Protein AF-R0M8S0-F1 (afdb_monomer_lite)

Secondary structure (DSSP, 8-state):
-HHHHHHH-TT-----HHHHHHH-GGGTTTS-SSS--SSHHHHHHHHHHHHHHHHHHHHHHTTSPPP--

Organism: NCBI:txid1239793

Radius of gyration: 14.69 Å; chains: 1; bounding box: 34×16×42 Å

Foldseek 3Di:
DLVVCQVVPQQHFDLPVVVLLVVCVPQPVPHPSPQGHPDDVRNVVSVVSSVVSVVVSVVVNVPTDHDDD

Structure (mmCIF, N/CA/C/O backbone):
data_AF-R0M8S0-F1
#
_entry.id   AF-R0M8S0-F1
#
loop_
_atom_site.group_PDB
_atom_site.id
_atom_site.type_symbol
_atom_site.label_atom_id
_atom_site.label_alt_id
_atom_site.label_comp_id
_atom_site.label_asym_id
_atom_site.label_entity_id
_atom_site.label_seq_id
_atom_site.pdbx_PDB_ins_code
_atom_site.Cartn_x
_atom_site.Cartn_y
_atom_site.Cartn_z
_atom_site.occupancy
_atom_site.B_iso_or_equiv
_atom_site.auth_seq_id
_atom_site.auth_comp_id
_atom_site.auth_asym_id
_atom_site.auth_atom_id
_atom_site.pdbx_PDB_model_num
ATOM 1 N N . TYR A 1 1 ? -14.504 -6.512 -1.990 1.00 92.75 1 TYR A N 1
ATOM 2 C CA . TYR A 1 1 ? -14.247 -7.382 -0.821 1.00 92.75 1 TYR A CA 1
ATOM 3 C C . TYR A 1 1 ? -13.294 -6.787 0.223 1.00 92.75 1 TYR A C 1
ATOM 5 O O . TYR A 1 1 ? -13.795 -6.308 1.225 1.00 92.75 1 TYR A O 1
ATOM 13 N N . MET A 1 2 ? -11.957 -6.769 0.050 1.00 98.00 2 MET A N 1
ATOM 1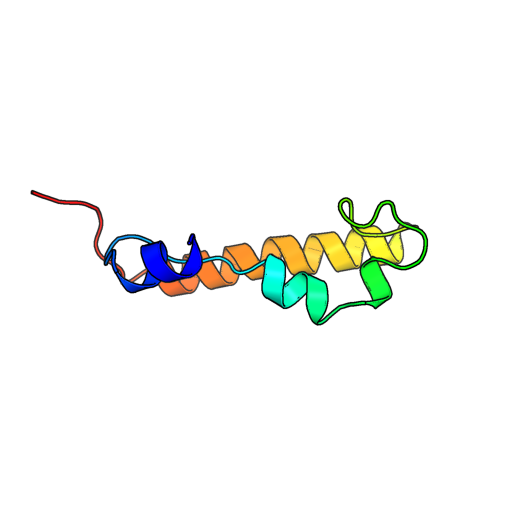4 C CA . MET A 1 2 ? -11.043 -6.309 1.130 1.00 98.00 2 MET A CA 1
ATOM 15 C C . MET A 1 2 ? -11.277 -4.850 1.561 1.00 98.00 2 MET A C 1
ATOM 17 O O . MET A 1 2 ? -11.299 -4.572 2.756 1.00 98.00 2 MET A O 1
ATOM 21 N N . ARG A 1 3 ? -11.522 -3.941 0.604 1.00 98.44 3 ARG A N 1
ATOM 22 C CA . ARG A 1 3 ? -11.898 -2.540 0.881 1.00 98.44 3 ARG A CA 1
ATOM 23 C C . ARG A 1 3 ? -13.159 -2.446 1.747 1.00 98.44 3 ARG A C 1
ATOM 25 O O . ARG A 1 3 ? -13.129 -1.824 2.797 1.00 98.44 3 ARG A O 1
ATOM 32 N N . GLU A 1 4 ? -14.216 -3.166 1.371 1.00 98.44 4 GLU A N 1
ATOM 33 C CA . GLU A 1 4 ? -15.472 -3.201 2.137 1.00 98.44 4 GLU A CA 1
ATOM 34 C C . GLU A 1 4 ? -15.287 -3.749 3.560 1.00 98.44 4 GLU A C 1
ATOM 36 O O . GLU A 1 4 ? -15.959 -3.295 4.480 1.00 98.44 4 GLU A O 1
ATOM 41 N N . LEU A 1 5 ? -14.403 -4.735 3.763 1.00 98.50 5 LEU A N 1
ATOM 42 C CA . LEU A 1 5 ? -14.102 -5.242 5.105 1.00 98.50 5 LEU A CA 1
ATOM 43 C C . LEU A 1 5 ? -13.407 -4.187 5.965 1.00 98.50 5 LEU A C 1
ATOM 45 O O . LEU A 1 5 ? -13.762 -4.050 7.134 1.00 98.50 5 LEU A O 1
ATOM 49 N N . ALA A 1 6 ? -12.449 -3.452 5.399 1.00 98.44 6 ALA A N 1
ATOM 50 C CA . ALA A 1 6 ? -11.769 -2.367 6.099 1.00 98.44 6 ALA A CA 1
ATOM 51 C C . ALA A 1 6 ? -12.730 -1.219 6.442 1.00 98.44 6 ALA A C 1
ATOM 53 O O . ALA A 1 6 ? -12.701 -0.711 7.556 1.00 98.44 6 ALA A O 1
ATOM 54 N N . GLU A 1 7 ? -13.644 -0.870 5.534 1.00 98.12 7 GLU A N 1
ATOM 55 C CA . GLU A 1 7 ? -14.681 0.139 5.790 1.00 98.12 7 GLU A CA 1
ATOM 56 C C . GLU A 1 7 ? -15.653 -0.284 6.902 1.00 98.12 7 GLU A C 1
ATOM 58 O O . GLU A 1 7 ? -16.051 0.535 7.729 1.00 98.12 7 GLU A O 1
ATOM 63 N N . LYS A 1 8 ? -16.044 -1.564 6.939 1.00 98.38 8 LYS A N 1
ATOM 64 C CA . LYS A 1 8 ? -17.047 -2.083 7.885 1.00 98.38 8 LYS A CA 1
ATOM 65 C C . LYS A 1 8 ? -16.473 -2.490 9.246 1.00 98.38 8 LYS A C 1
ATOM 67 O O . LYS A 1 8 ? -17.249 -2.700 10.177 1.00 98.38 8 LYS A O 1
ATOM 72 N N . THR A 1 9 ? -15.154 -2.642 9.379 1.00 98.56 9 THR A N 1
ATOM 73 C CA . THR A 1 9 ? -14.522 -3.224 10.576 1.00 98.56 9 THR A CA 1
ATOM 74 C C . THR A 1 9 ? -13.606 -2.207 11.267 1.00 98.56 9 THR A C 1
ATOM 76 O O . THR A 1 9 ? -12.504 -1.973 10.780 1.00 98.56 9 THR A O 1
ATOM 79 N N . PRO A 1 10 ? -13.987 -1.645 12.434 1.00 98.12 10 PRO A N 1
ATOM 80 C CA . PRO A 1 10 ? -13.278 -0.514 13.054 1.00 98.12 10 PRO A CA 1
ATOM 81 C C . PRO A 1 10 ? -11.800 -0.753 13.391 1.00 98.12 10 PRO A C 1
ATOM 83 O O . PRO A 1 10 ? -11.037 0.202 13.494 1.00 98.12 10 PRO A O 1
ATOM 86 N N . TYR A 1 11 ? -11.411 -2.016 13.577 1.00 98.31 11 TYR A N 1
ATOM 87 C CA . TYR A 1 11 ? -10.051 -2.449 13.905 1.00 98.31 11 TYR A CA 1
ATOM 88 C C . TYR A 1 11 ? -9.252 -2.943 12.684 1.00 98.31 11 TYR A C 1
ATOM 90 O O . TYR A 1 11 ? -8.248 -3.637 12.842 1.00 98.31 11 TYR A O 1
ATOM 98 N N . ILE A 1 12 ? -9.711 -2.646 11.463 1.00 98.62 12 ILE A N 1
ATOM 99 C CA . ILE A 1 12 ? -9.012 -2.958 10.210 1.00 98.62 12 ILE A CA 1
ATOM 100 C C . ILE A 1 12 ? -8.713 -1.654 9.466 1.00 98.62 12 ILE A C 1
ATOM 102 O O . ILE A 1 12 ? -9.604 -0.843 9.235 1.00 98.62 12 ILE A O 1
ATOM 106 N N . THR A 1 13 ? -7.466 -1.499 9.020 1.00 98.81 13 THR A N 1
ATOM 107 C CA . THR A 1 13 ? -7.034 -0.414 8.129 1.00 98.81 13 THR A CA 1
ATOM 108 C C . THR A 1 13 ? -6.508 -1.015 6.830 1.00 98.81 13 THR A C 1
ATOM 110 O O . THR A 1 13 ? -5.751 -1.986 6.860 1.00 98.81 13 THR A O 1
ATOM 113 N N . ILE A 1 14 ? -6.911 -0.462 5.684 1.00 98.69 14 ILE A N 1
ATOM 114 C CA . ILE A 1 14 ? -6.452 -0.923 4.370 1.00 98.69 14 ILE A CA 1
ATOM 115 C C . ILE A 1 14 ? -5.144 -0.224 3.977 1.00 98.69 14 ILE A C 1
ATOM 117 O O . ILE A 1 14 ? -5.011 0.987 4.126 1.00 98.69 14 ILE A O 1
ATOM 121 N N . ALA A 1 15 ? -4.204 -0.991 3.430 1.00 98.75 15 ALA A N 1
ATOM 122 C CA . ALA A 1 15 ? -3.090 -0.485 2.635 1.00 98.75 15 ALA A CA 1
ATOM 123 C C . ALA A 1 15 ? -3.391 -0.830 1.170 1.00 98.75 15 ALA A C 1
ATOM 125 O O . ALA A 1 15 ? -3.237 -1.983 0.761 1.00 98.75 15 ALA A O 1
ATOM 126 N N . ASP A 1 16 ? -3.920 0.118 0.395 1.00 98.75 16 ASP A N 1
ATOM 127 C CA . ASP A 1 16 ? -4.471 -0.182 -0.931 1.00 98.75 16 ASP 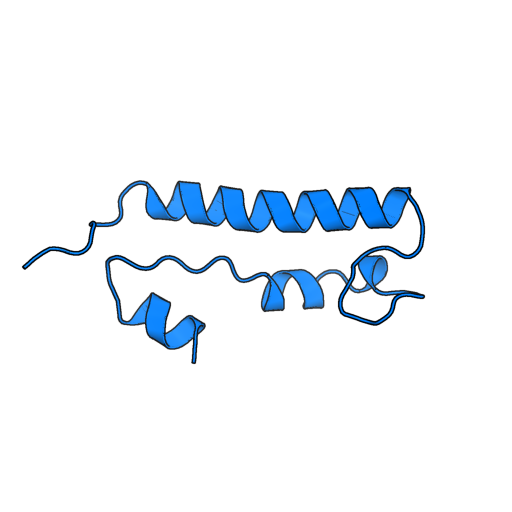A CA 1
ATOM 128 C C . ASP A 1 16 ? -3.402 -0.228 -2.033 1.00 98.75 16 ASP A C 1
ATOM 130 O O . ASP A 1 16 ? -3.391 0.574 -2.966 1.00 98.75 16 ASP A O 1
ATOM 134 N N . TRP A 1 17 ? -2.517 -1.227 -1.952 1.00 98.81 17 TRP A N 1
ATOM 135 C CA . TRP A 1 17 ? -1.505 -1.470 -2.982 1.00 98.81 17 TRP A CA 1
ATOM 136 C C . TRP A 1 17 ? -2.116 -1.649 -4.376 1.00 98.81 17 TRP A C 1
ATOM 138 O O . TRP A 1 17 ? -1.515 -1.254 -5.366 1.00 98.81 17 TRP A O 1
ATOM 148 N N . ASN A 1 18 ? -3.330 -2.201 -4.484 1.00 98.62 18 ASN A N 1
ATOM 149 C CA . ASN A 1 18 ? -3.981 -2.371 -5.783 1.00 98.62 18 ASN A CA 1
ATOM 150 C C . ASN A 1 18 ? -4.283 -1.033 -6.469 1.00 98.62 18 ASN A C 1
ATOM 152 O O . ASN A 1 18 ? -4.229 -0.967 -7.696 1.00 98.62 18 ASN A O 1
ATOM 156 N N . GLN A 1 19 ? -4.629 0.000 -5.698 1.00 98.69 19 GLN A N 1
ATOM 157 C CA . GLN A 1 19 ? -4.809 1.346 -6.229 1.00 98.69 19 GLN A CA 1
ATOM 158 C C . GLN A 1 19 ? -3.459 1.947 -6.633 1.00 98.69 19 GLN A C 1
ATOM 160 O O . GLN A 1 19 ? -3.295 2.299 -7.797 1.00 98.69 19 GLN A O 1
ATOM 165 N N . VAL A 1 20 ? -2.488 1.974 -5.714 1.00 98.81 20 VAL A N 1
ATOM 166 C CA . VAL A 1 20 ? -1.154 2.557 -5.959 1.00 98.81 20 VAL A CA 1
ATOM 167 C C . VAL A 1 20 ? -0.484 1.903 -7.169 1.00 98.81 20 VAL A C 1
ATOM 169 O O . VAL A 1 20 ? -0.010 2.587 -8.066 1.00 98.81 20 VAL A O 1
ATOM 172 N N . ALA A 1 21 ? -0.536 0.575 -7.279 1.00 98.81 21 ALA A N 1
ATOM 173 C CA . ALA A 1 21 ? -0.026 -0.154 -8.435 1.00 98.81 21 ALA A CA 1
ATOM 174 C C . ALA A 1 21 ? -0.589 0.374 -9.769 1.00 98.81 21 ALA A C 1
ATOM 176 O O . ALA A 1 21 ? 0.160 0.549 -10.723 1.00 98.81 21 ALA A O 1
ATOM 177 N N . LYS A 1 22 ? -1.892 0.665 -9.850 1.00 98.75 22 LYS A N 1
ATOM 178 C CA . LYS A 1 22 ? -2.528 1.170 -11.082 1.00 98.75 22 LYS A CA 1
ATOM 179 C C . LYS A 1 22 ? -2.146 2.612 -11.412 1.00 98.75 22 LYS A C 1
ATOM 181 O O . LYS A 1 22 ? -2.175 2.981 -12.581 1.00 98.75 22 LYS A O 1
ATOM 186 N N . GLU A 1 23 ? -1.821 3.410 -10.400 1.00 98.81 23 GLU A N 1
ATOM 187 C CA . GLU A 1 23 ? -1.407 4.810 -10.549 1.00 98.81 23 GLU A CA 1
ATOM 188 C C . GLU A 1 23 ? 0.049 4.942 -11.035 1.00 98.81 23 GLU A C 1
ATOM 190 O O . GLU A 1 23 ? 0.424 6.000 -11.534 1.00 98.81 23 GLU A O 1
ATOM 195 N N . HIS A 1 24 ? 0.830 3.856 -10.969 1.00 98.69 24 HIS A N 1
ATOM 196 C CA . HIS A 1 24 ? 2.252 3.809 -11.317 1.00 98.69 24 HIS A CA 1
ATOM 197 C C . HIS A 1 24 ? 2.557 2.818 -12.467 1.00 98.69 24 HIS A C 1
ATOM 199 O O . HIS A 1 24 ? 3.219 1.804 -12.248 1.00 98.69 24 HIS A O 1
ATOM 205 N N . PRO A 1 25 ? 2.091 3.046 -13.715 1.00 98.50 25 PRO A N 1
ATOM 206 C CA . PRO A 1 25 ? 2.359 2.153 -14.855 1.00 98.50 25 PRO A CA 1
ATOM 207 C C . PRO A 1 25 ? 3.860 1.928 -15.142 1.00 98.50 25 PRO A C 1
ATOM 209 O O . PRO A 1 25 ? 4.252 0.897 -15.696 1.00 98.50 25 PRO A O 1
ATOM 212 N N . GLU A 1 26 ? 4.719 2.872 -14.762 1.00 98.50 26 GLU A N 1
ATOM 213 C CA . GLU A 1 26 ? 6.160 2.848 -15.004 1.00 98.50 26 GLU A CA 1
ATOM 214 C C . GLU A 1 26 ? 6.890 1.703 -14.294 1.00 98.50 26 GLU A C 1
ATOM 216 O O . GLU A 1 26 ? 7.880 1.204 -14.833 1.00 98.50 26 GLU A O 1
ATOM 221 N N . ILE A 1 27 ? 6.398 1.236 -13.139 1.00 98.75 27 ILE A N 1
ATOM 222 C CA . ILE A 1 27 ? 7.016 0.113 -12.415 1.00 98.75 27 ILE A CA 1
ATOM 223 C C . ILE A 1 27 ? 6.613 -1.252 -12.998 1.00 98.75 27 ILE A C 1
ATOM 225 O O . ILE A 1 27 ? 7.147 -2.269 -12.569 1.00 98.75 27 ILE A O 1
ATOM 229 N N . TRP A 1 28 ? 5.711 -1.29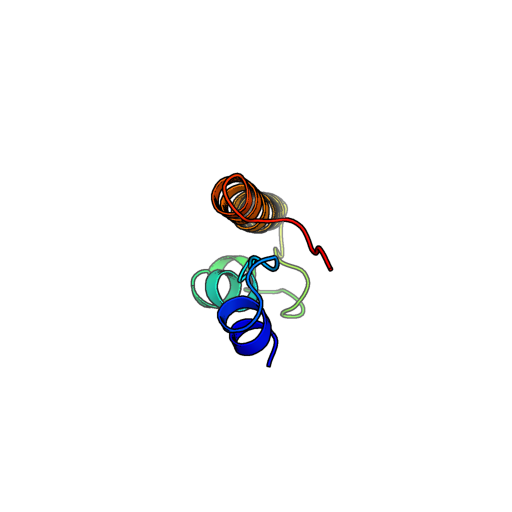4 -13.986 1.00 98.75 28 TRP A N 1
ATOM 230 C CA . TRP A 1 28 ? 5.194 -2.537 -14.585 1.00 98.75 28 TRP A CA 1
ATOM 231 C C . TRP A 1 28 ? 5.689 -2.802 -16.006 1.00 98.75 28 TRP A C 1
ATOM 233 O O . TRP A 1 28 ? 5.495 -3.889 -16.555 1.00 98.75 28 TRP A O 1
ATOM 243 N N . THR A 1 29 ? 6.330 -1.816 -16.635 1.00 97.88 29 THR A N 1
ATOM 244 C CA . T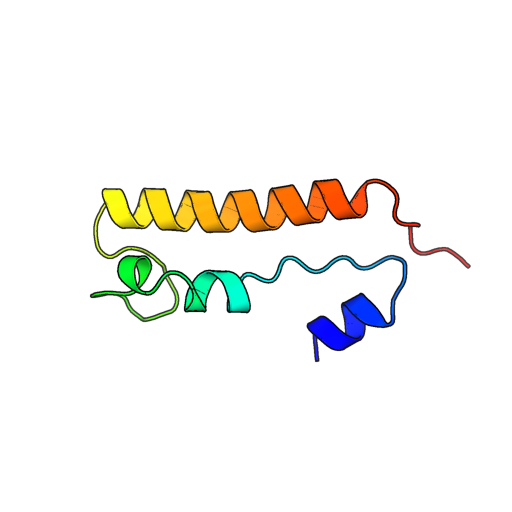HR A 1 29 ? 6.850 -1.983 -17.995 1.00 97.88 29 THR A CA 1
ATOM 245 C C . THR A 1 29 ? 7.933 -3.058 -18.008 1.00 97.88 29 THR A C 1
ATOM 247 O O . THR A 1 29 ? 8.933 -2.933 -17.312 1.00 97.88 29 THR A O 1
ATOM 250 N N . GLY A 1 30 ? 7.741 -4.109 -18.811 1.00 97.94 30 GLY A N 1
ATOM 251 C CA . GLY A 1 30 ? 8.702 -5.211 -18.931 1.00 97.94 30 GLY A CA 1
ATOM 252 C C . GLY A 1 30 ? 8.701 -6.204 -17.764 1.00 97.94 30 GLY A C 1
ATOM 253 O O . GLY A 1 30 ? 9.628 -7.004 -17.673 1.00 97.94 30 GLY A O 1
ATOM 254 N N . THR A 1 31 ? 7.694 -6.166 -16.883 1.00 98.69 31 THR A N 1
ATOM 255 C CA . THR A 1 31 ? 7.550 -7.109 -15.760 1.00 98.69 31 THR A CA 1
ATOM 256 C C . THR A 1 31 ? 6.481 -8.174 -16.023 1.00 98.69 31 THR A C 1
ATOM 258 O O . THR A 1 31 ? 5.770 -8.135 -17.031 1.00 98.69 31 THR A O 1
ATOM 261 N N . ASP A 1 32 ? 6.322 -9.109 -15.084 1.00 98.56 32 ASP A N 1
ATOM 262 C CA . ASP A 1 32 ? 5.253 -10.118 -15.077 1.00 98.56 32 ASP A CA 1
ATOM 263 C C . ASP A 1 32 ? 3.886 -9.582 -14.601 1.00 98.56 32 ASP A C 1
ATOM 265 O O . ASP A 1 32 ? 2.945 -10.354 -14.422 1.00 98.56 32 ASP A O 1
ATOM 269 N N . GLN A 1 33 ? 3.771 -8.260 -14.416 1.00 98.44 33 GLN A N 1
ATOM 270 C CA . GLN A 1 33 ? 2.579 -7.554 -13.933 1.00 98.44 33 GLN A CA 1
ATOM 271 C C . GLN A 1 33 ? 2.201 -7.846 -12.466 1.00 98.44 33 GLN A C 1
ATOM 273 O O . GLN A 1 33 ? 1.096 -7.506 -12.041 1.00 98.44 33 GLN A O 1
ATOM 278 N N . VAL A 1 34 ? 3.107 -8.442 -11.677 1.00 98.69 34 VAL A N 1
ATOM 279 C CA . VAL A 1 34 ? 2.920 -8.702 -10.236 1.00 98.69 34 VAL A CA 1
ATOM 280 C C . VAL A 1 34 ? 4.144 -8.280 -9.421 1.00 98.69 34 VAL A C 1
ATOM 282 O O . VAL A 1 34 ? 4.008 -7.539 -8.446 1.00 98.69 34 VAL A O 1
ATOM 285 N N . HIS A 1 35 ? 5.338 -8.700 -9.830 1.00 98.75 35 HIS A N 1
ATOM 286 C CA . HIS A 1 35 ? 6.604 -8.255 -9.263 1.00 98.75 35 HIS A CA 1
ATOM 287 C C . HIS A 1 35 ? 7.014 -6.951 -9.956 1.00 98.75 35 HIS A C 1
ATOM 289 O O . HIS A 1 35 ? 7.277 -6.914 -11.158 1.00 98.75 35 HIS A O 1
ATOM 295 N N . PHE A 1 36 ? 7.005 -5.852 -9.205 1.00 98.81 36 PHE A N 1
ATOM 296 C CA . PHE A 1 36 ? 7.332 -4.528 -9.727 1.00 98.81 36 PHE A CA 1
ATOM 297 C C . PHE A 1 36 ? 8.821 -4.400 -10.085 1.00 98.81 36 PHE A C 1
ATOM 299 O O . PHE A 1 36 ? 9.697 -4.927 -9.401 1.00 98.81 36 PHE A O 1
ATOM 306 N N . GLY A 1 37 ? 9.089 -3.620 -11.128 1.00 98.69 37 GLY A N 1
ATOM 307 C CA . GLY A 1 37 ? 10.408 -3.246 -11.615 1.00 98.69 37 GLY A CA 1
ATOM 308 C C . GLY A 1 37 ? 11.066 -4.263 -12.549 1.00 98.69 37 GLY A C 1
ATOM 309 O O . GLY A 1 37 ? 11.265 -5.420 -12.203 1.00 98.69 37 GLY A O 1
ATOM 310 N N . SER A 1 38 ? 11.453 -3.807 -13.744 1.00 98.38 38 SER A N 1
ATOM 311 C CA . SER A 1 38 ? 12.210 -4.598 -14.730 1.00 98.38 38 SER A CA 1
ATOM 312 C C . SER A 1 38 ? 13.726 -4.366 -14.670 1.00 98.38 38 SER A C 1
ATOM 314 O O . SER A 1 38 ? 14.490 -5.035 -15.360 1.00 98.38 38 SER A O 1
ATOM 316 N N . ASP A 1 39 ? 14.159 -3.368 -13.903 1.00 98.50 39 ASP A N 1
ATOM 317 C CA . ASP A 1 39 ? 15.550 -2.977 -13.684 1.00 98.50 39 ASP A CA 1
ATOM 318 C C . ASP A 1 39 ? 15.706 -2.402 -12.268 1.00 98.50 39 ASP A C 1
ATOM 320 O O . ASP A 1 39 ? 14.714 -2.141 -11.586 1.00 98.50 39 ASP A O 1
ATOM 324 N N . ASN A 1 40 ? 16.948 -2.200 -11.818 1.00 98.31 40 ASN A N 1
ATOM 325 C CA . ASN A 1 40 ? 17.226 -1.803 -10.435 1.00 98.31 40 ASN A CA 1
ATOM 326 C C . ASN A 1 40 ? 16.503 -0.514 -10.017 1.00 98.31 40 ASN A C 1
ATOM 328 O O . ASN A 1 40 ? 15.957 -0.468 -8.919 1.00 98.31 40 ASN A O 1
ATOM 332 N N . SER A 1 41 ? 16.443 0.510 -10.877 1.00 98.38 41 SER A N 1
ATOM 333 C CA . SER A 1 41 ? 15.812 1.780 -10.500 1.00 98.38 41 SER A CA 1
ATOM 334 C C . SER A 1 41 ? 14.299 1.638 -10.344 1.00 98.38 41 SER A C 1
ATOM 336 O O . SER A 1 41 ? 13.722 2.193 -9.408 1.00 98.38 41 SER A O 1
ATOM 338 N N . LYS A 1 42 ? 13.643 0.845 -11.200 1.00 98.50 42 LYS A N 1
ATOM 339 C CA . LYS A 1 42 ? 12.207 0.563 -11.065 1.00 98.50 42 LYS A CA 1
ATOM 340 C C . LYS A 1 42 ? 11.902 -0.399 -9.918 1.00 98.50 42 LYS A C 1
ATOM 342 O O . LYS A 1 42 ? 10.855 -0.255 -9.292 1.00 98.50 42 LYS A O 1
ATOM 347 N N . ILE A 1 43 ? 12.790 -1.354 -9.631 1.00 98.75 43 ILE A N 1
ATOM 348 C CA . ILE A 1 43 ? 12.667 -2.247 -8.468 1.00 98.75 43 ILE A CA 1
ATOM 349 C C . ILE A 1 43 ? 12.718 -1.414 -7.184 1.00 98.75 43 ILE A C 1
ATOM 351 O O . ILE A 1 43 ? 11.841 -1.549 -6.335 1.00 98.75 43 ILE A O 1
ATOM 355 N N . GLU A 1 44 ? 13.693 -0.510 -7.063 1.00 98.75 44 GLU A N 1
ATOM 356 C CA . GLU A 1 44 ? 13.817 0.398 -5.917 1.00 98.75 44 GLU A CA 1
ATOM 357 C C . GLU A 1 44 ? 12.601 1.326 -5.784 1.00 98.75 44 GLU A C 1
ATOM 359 O O . GLU A 1 44 ? 12.047 1.465 -4.691 1.00 98.75 44 GLU A O 1
ATOM 364 N N . ALA A 1 45 ? 12.135 1.916 -6.891 1.00 98.69 45 ALA A N 1
ATOM 365 C CA . ALA A 1 45 ? 10.950 2.773 -6.896 1.00 98.69 45 ALA A CA 1
ATOM 366 C C . ALA A 1 45 ? 9.679 2.013 -6.475 1.00 98.69 45 ALA A C 1
ATOM 368 O O . ALA A 1 45 ? 8.950 2.470 -5.592 1.00 98.69 45 ALA A O 1
ATOM 369 N N . GLY A 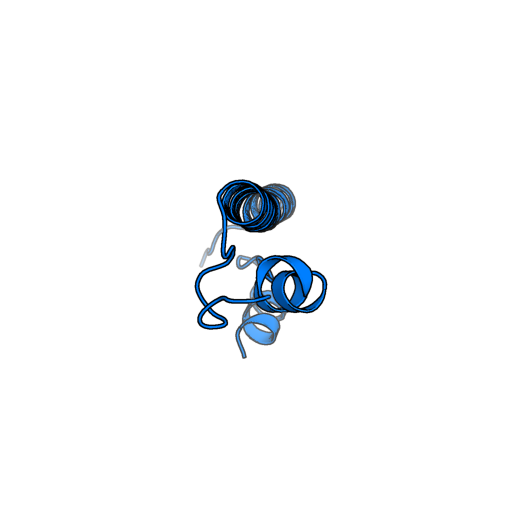1 46 ? 9.434 0.832 -7.050 1.00 98.81 46 GLY A N 1
ATOM 370 C CA . GLY A 1 46 ? 8.294 -0.014 -6.696 1.00 98.81 46 GLY A CA 1
ATOM 371 C C . GLY A 1 46 ? 8.347 -0.491 -5.243 1.00 98.81 46 GLY A C 1
ATOM 372 O O . GLY A 1 46 ? 7.334 -0.447 -4.544 1.00 98.81 46 GLY A O 1
ATOM 373 N N . ALA A 1 47 ? 9.536 -0.851 -4.748 1.00 98.88 47 ALA A N 1
ATOM 374 C CA . ALA A 1 47 ? 9.735 -1.251 -3.358 1.00 98.88 47 ALA A CA 1
ATOM 375 C C . ALA A 1 47 ? 9.429 -0.104 -2.391 1.00 98.88 47 ALA A C 1
ATOM 377 O O . ALA A 1 47 ? 8.750 -0.312 -1.383 1.00 98.88 47 ALA A O 1
ATOM 378 N N . LYS A 1 48 ? 9.885 1.114 -2.712 1.00 98.88 48 LYS A N 1
ATOM 379 C CA . LYS A 1 48 ? 9.581 2.308 -1.923 1.00 98.88 48 LYS A CA 1
ATOM 380 C C . LYS A 1 48 ? 8.079 2.586 -1.886 1.00 98.88 48 LYS A C 1
ATOM 382 O O . LYS A 1 48 ? 7.541 2.764 -0.798 1.00 98.88 48 LYS A O 1
ATOM 387 N N . LEU A 1 49 ? 7.398 2.565 -3.033 1.00 98.94 49 LEU A N 1
ATOM 388 C CA . LEU A 1 49 ? 5.945 2.764 -3.101 1.00 98.94 49 LEU A CA 1
ATOM 389 C C . LEU A 1 49 ? 5.191 1.722 -2.266 1.00 98.94 49 LEU A C 1
ATOM 391 O O . LEU A 1 49 ? 4.290 2.072 -1.503 1.00 98.94 49 LEU A O 1
ATOM 395 N N . TYR A 1 50 ? 5.580 0.450 -2.367 1.00 98.94 50 TYR A N 1
ATOM 396 C CA . TYR A 1 50 ? 4.972 -0.632 -1.596 1.00 98.94 50 TYR A CA 1
ATOM 397 C C . TYR A 1 50 ? 5.144 -0.420 -0.084 1.00 98.94 50 TYR A C 1
ATOM 399 O O . TYR A 1 50 ? 4.175 -0.495 0.675 1.00 98.94 50 TYR A O 1
ATOM 407 N N . ALA A 1 51 ? 6.368 -0.109 0.356 1.00 98.88 51 ALA A N 1
ATOM 408 C CA . ALA A 1 51 ? 6.676 0.140 1.761 1.00 98.88 51 ALA A CA 1
ATOM 409 C C . ALA A 1 51 ? 5.949 1.380 2.305 1.00 98.88 51 ALA A C 1
ATOM 411 O O . ALA A 1 51 ? 5.332 1.308 3.369 1.00 98.88 51 ALA A O 1
ATOM 412 N N . ASP A 1 52 ? 5.962 2.488 1.561 1.00 98.88 52 ASP A N 1
ATOM 413 C CA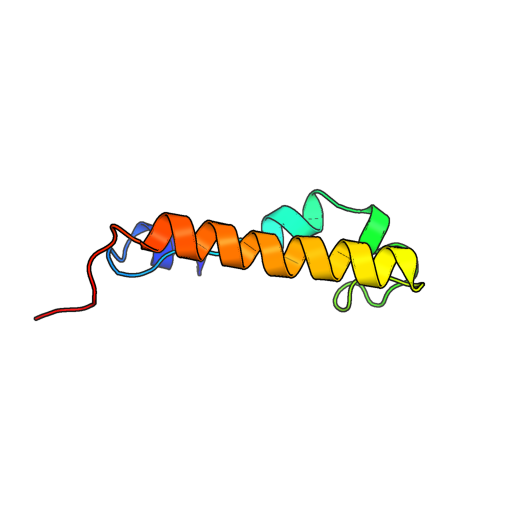 . ASP A 1 52 ? 5.304 3.737 1.951 1.00 98.88 52 ASP A CA 1
ATOM 414 C C . ASP A 1 52 ? 3.779 3.554 2.046 1.00 98.88 52 ASP A C 1
ATOM 416 O O . ASP A 1 52 ? 3.165 4.032 2.997 1.00 98.88 52 ASP A O 1
ATOM 420 N N . THR A 1 53 ? 3.169 2.776 1.141 1.00 98.94 53 THR A N 1
ATOM 421 C CA . THR A 1 53 ? 1.728 2.452 1.189 1.00 98.94 53 THR A CA 1
ATOM 422 C C . THR A 1 53 ? 1.346 1.781 2.513 1.00 98.94 53 THR A C 1
ATOM 424 O O . THR A 1 53 ? 0.327 2.113 3.124 1.00 98.94 53 THR A O 1
ATOM 427 N N . ILE A 1 54 ? 2.176 0.851 2.995 1.00 98.88 54 ILE A N 1
ATOM 428 C CA . ILE A 1 54 ? 1.959 0.177 4.281 1.00 98.88 54 ILE A CA 1
ATOM 429 C C . ILE A 1 54 ? 2.262 1.122 5.448 1.00 98.88 54 ILE A C 1
ATOM 431 O O . ILE A 1 54 ? 1.507 1.148 6.419 1.00 98.88 54 ILE A O 1
ATOM 435 N N . ALA A 1 55 ? 3.323 1.928 5.364 1.00 98.88 55 ALA A N 1
ATOM 436 C CA . ALA A 1 55 ? 3.668 2.898 6.401 1.00 98.88 55 ALA A CA 1
ATOM 437 C C . ALA A 1 55 ? 2.545 3.929 6.621 1.00 98.88 55 ALA A C 1
ATOM 439 O O . ALA A 1 55 ? 2.174 4.197 7.764 1.00 98.88 55 ALA A O 1
ATOM 440 N N . THR A 1 56 ? 1.936 4.444 5.550 1.00 98.75 56 THR A N 1
ATOM 441 C CA . THR A 1 56 ? 0.769 5.335 5.631 1.00 98.75 56 THR A CA 1
ATOM 442 C C . THR A 1 56 ? -0.444 4.636 6.251 1.00 98.75 56 THR A C 1
ATOM 444 O O . THR A 1 56 ? -1.161 5.237 7.056 1.00 98.75 56 THR A O 1
ATOM 447 N N . ALA A 1 57 ? -0.666 3.352 5.951 1.00 98.75 57 ALA A N 1
ATOM 448 C CA . ALA A 1 57 ? -1.720 2.578 6.603 1.00 98.75 57 ALA A CA 1
ATOM 449 C C . ALA A 1 57 ? -1.452 2.382 8.108 1.00 98.75 57 ALA A C 1
ATOM 451 O O . ALA A 1 57 ? -2.386 2.474 8.902 1.00 98.75 57 ALA A O 1
ATOM 452 N N . LEU A 1 58 ? -0.194 2.183 8.521 1.00 98.88 58 LEU A N 1
ATOM 453 C CA . LEU A 1 58 ? 0.191 2.114 9.938 1.00 98.88 58 LEU A CA 1
ATOM 454 C C . LEU A 1 58 ? -0.041 3.447 10.662 1.00 98.88 58 LEU A C 1
ATOM 456 O O . LEU A 1 58 ? -0.603 3.448 11.753 1.00 98.88 58 LEU A O 1
ATOM 460 N N . GLN A 1 59 ? 0.323 4.573 10.043 1.00 98.75 59 GLN A N 1
ATOM 461 C CA . GLN A 1 59 ? 0.028 5.911 10.575 1.00 98.75 59 GLN A CA 1
ATOM 462 C C . GLN A 1 59 ? -1.483 6.124 10.729 1.00 98.75 59 GLN A C 1
ATOM 464 O O . GLN A 1 59 ? -1.952 6.566 11.770 1.00 98.75 59 GLN A O 1
ATOM 469 N N . THR A 1 60 ? -2.267 5.723 9.726 1.00 98.19 60 THR A N 1
ATOM 470 C CA . THR A 1 60 ? -3.736 5.799 9.774 1.00 98.19 60 THR A CA 1
ATOM 471 C C . THR A 1 60 ? -4.332 4.892 10.856 1.00 98.19 60 THR A C 1
ATOM 473 O O . THR A 1 60 ? -5.373 5.205 11.435 1.00 98.19 60 THR A O 1
ATOM 476 N N . ALA A 1 61 ? -3.692 3.753 11.127 1.00 98.62 61 ALA A N 1
ATOM 477 C CA . ALA A 1 61 ? -4.115 2.793 12.139 1.00 98.62 61 ALA A CA 1
ATOM 478 C C . ALA A 1 61 ? -3.767 3.218 13.575 1.00 98.62 61 ALA A C 1
ATOM 480 O O . ALA A 1 61 ? -4.296 2.618 14.507 1.00 98.62 61 ALA A O 1
ATOM 481 N N . GLN A 1 62 ? -2.915 4.233 13.761 1.00 98.62 62 GLN A N 1
ATOM 482 C CA . GLN A 1 62 ? -2.395 4.639 15.070 1.00 98.62 62 GLN A CA 1
ATOM 483 C C . GLN A 1 62 ? -3.501 4.966 16.087 1.00 98.62 62 GLN A C 1
ATOM 485 O O . GLN A 1 62 ? -3.390 4.578 17.247 1.00 98.62 62 GLN A O 1
ATOM 490 N N . ASP A 1 63 ? -4.585 5.600 15.634 1.00 96.12 63 ASP A N 1
ATOM 491 C CA . ASP A 1 63 ? -5.718 6.003 16.479 1.00 96.12 63 ASP A CA 1
ATOM 492 C C . ASP A 1 63 ? -6.937 5.066 16.346 1.00 96.12 63 ASP A C 1
ATOM 494 O O . ASP A 1 63 ? -8.041 5.384 16.797 1.00 96.12 63 ASP A O 1
ATOM 498 N N . LYS A 1 64 ? -6.783 3.910 15.685 1.00 98.19 64 LYS A N 1
ATOM 499 C CA . LYS A 1 64 ? -7.870 2.937 15.493 1.00 98.19 64 LYS A CA 1
ATOM 500 C C . LYS A 1 64 ? -7.964 1.981 16.688 1.00 98.19 64 LYS A C 1
ATOM 502 O O . LYS A 1 64 ? -6.946 1.630 17.284 1.00 98.19 64 LYS A O 1
ATOM 507 N N . PRO A 1 65 ? -9.173 1.513 17.047 1.00 98.31 65 PRO A N 1
ATOM 508 C CA . PRO A 1 65 ? -9.325 0.535 18.114 1.00 98.31 65 PRO A CA 1
ATOM 509 C C . PRO A 1 65 ? -8.707 -0.811 17.725 1.00 98.31 65 PRO A C 1
ATOM 511 O O . PRO A 1 65 ? -8.683 -1.196 16.557 1.00 98.31 65 PRO A O 1
ATOM 514 N N . VAL A 1 66 ? -8.286 -1.579 18.726 1.00 98.56 66 VAL A N 1
ATOM 515 C CA . VAL A 1 66 ? -8.024 -3.014 18.560 1.00 98.56 66 VAL A CA 1
ATOM 516 C C . VAL A 1 66 ? -9.341 -3.790 18.588 1.00 98.56 66 VAL A C 1
ATOM 518 O O . VAL A 1 66 ? -10.364 -3.300 19.069 1.00 98.56 66 VAL A O 1
ATOM 521 N N . LYS A 1 67 ? -9.333 -5.038 18.117 1.00 98.44 67 LYS A N 1
ATOM 522 C CA . LYS A 1 67 ? -10.486 -5.928 18.291 1.00 98.44 67 LYS A CA 1
ATOM 523 C C . LYS A 1 67 ? -10.716 -6.208 19.783 1.00 98.44 67 LYS A C 1
ATOM 525 O O . LYS A 1 67 ? -9.857 -6.800 20.432 1.00 98.44 67 LYS A O 1
ATOM 530 N N . SER A 1 68 ? -11.886 -5.844 20.298 1.00 96.94 68 SER A N 1
ATOM 531 C CA . SER A 1 68 ? -12.333 -6.111 21.673 1.00 96.94 68 SER A CA 1
ATOM 532 C C . SER A 1 68 ? -13.673 -6.871 21.693 1.00 96.94 68 SER A C 1
ATOM 534 O O . SER A 1 68 ? -14.218 -7.188 20.632 1.00 96.94 68 SER A O 1
ATOM 536 N N . LYS A 1 69 ? -14.152 -7.247 22.888 1.00 88.19 69 LYS A N 1
ATOM 537 C CA . LYS A 1 69 ? -15.428 -7.947 23.118 1.00 88.19 69 LYS A CA 1
ATOM 538 C C . LYS A 1 69 ? -16.464 -7.009 23.713 1.00 88.19 69 LYS A C 1
ATOM 540 O O . LYS A 1 69 ? -16.042 -6.148 24.516 1.00 88.19 69 LYS A O 1
#

Sequence (69 aa):
YMRELAEKTPYITIADWNQVAKEHPEIWTGTDQVHFGSDNSKIEAGAKLYADTIATALQTAQDKPVKSK

pLDDT: mean 98.31, std 1.47, range [88.19, 98.94]